Protein AF-A0A147JRP2-F1 (afdb_monomer_lite)

Foldseek 3Di:
DDDDDDDDDPPDDDDPPDDDPFPWDWAQAPVRFTATDGPVQVVVQCVVPVVCVQPPCSPVVLSCQRRPAPDWDQFPVRWIKRKHADCDGPQHQWIKIWTTHGNYYTNYIDIGNDVVVVCVVGVDDD

Structure (mmCIF, N/CA/C/O backbone):
data_AF-A0A147JRP2-F1
#
_entry.id   AF-A0A147JRP2-F1
#
loop_
_atom_site.group_PDB
_atom_site.id
_atom_site.type_symbol
_atom_site.label_atom_id
_atom_site.label_alt_id
_atom_site.label_comp_id
_atom_site.label_asym_id
_atom_site.label_entity_id
_atom_site.label_seq_id
_atom_site.pdbx_PDB_ins_code
_atom_site.Cartn_x
_atom_site.Cartn_y
_atom_site.Cartn_z
_atom_site.occupancy
_atom_site.B_iso_or_equiv
_atom_site.auth_seq_id
_atom_site.auth_comp_id
_atom_site.auth_asym_id
_atom_site.auth_atom_id
_atom_site.pdbx_PDB_model_num
ATOM 1 N N . MET A 1 1 ? 12.560 21.434 44.739 1.00 39.66 1 MET A N 1
ATOM 2 C CA . MET A 1 1 ? 11.158 21.421 44.272 1.00 39.66 1 MET A CA 1
ATOM 3 C C . MET A 1 1 ? 11.120 22.192 42.961 1.00 39.66 1 MET A C 1
ATOM 5 O O . MET A 1 1 ? 11.224 23.408 42.990 1.00 39.66 1 MET A O 1
ATOM 9 N N . ILE A 1 2 ? 11.142 21.498 41.819 1.00 35.62 2 ILE A N 1
ATOM 10 C CA . ILE A 1 2 ? 11.175 22.122 40.487 1.00 35.62 2 ILE A CA 1
ATOM 11 C C . ILE A 1 2 ? 10.002 21.549 39.692 1.00 35.62 2 ILE A C 1
ATOM 13 O O . ILE A 1 2 ? 9.979 20.364 39.372 1.00 35.62 2 ILE A O 1
ATOM 17 N N . LEU A 1 3 ? 9.016 22.405 39.433 1.00 38.81 3 LEU A N 1
ATOM 18 C CA . LEU A 1 3 ? 7.934 22.193 38.478 1.00 38.81 3 LEU A CA 1
ATOM 19 C C . LEU A 1 3 ? 8.507 22.386 37.068 1.00 38.81 3 LEU A C 1
ATOM 21 O O . LEU A 1 3 ? 8.947 23.487 36.742 1.00 38.81 3 LEU A O 1
ATOM 25 N N . LEU A 1 4 ? 8.496 21.347 36.231 1.00 38.12 4 LEU A N 1
ATOM 26 C CA . LEU A 1 4 ? 8.767 21.475 34.797 1.00 38.12 4 LEU A CA 1
ATOM 27 C C . LEU A 1 4 ? 7.465 21.300 34.021 1.00 38.12 4 LEU A C 1
ATOM 29 O O . LEU A 1 4 ? 6.774 20.288 34.120 1.00 38.12 4 LEU A O 1
ATOM 33 N N . GLY A 1 5 ? 7.126 22.377 33.317 1.00 34.31 5 GLY A N 1
ATOM 34 C CA . GLY A 1 5 ? 5.859 22.602 32.653 1.00 34.31 5 GLY A CA 1
ATOM 35 C C . GLY A 1 5 ? 5.660 21.763 31.396 1.00 34.31 5 GLY A C 1
ATOM 36 O O . GLY A 1 5 ? 6.594 21.325 30.728 1.00 34.31 5 GLY A O 1
ATOM 37 N N . ALA A 1 6 ? 4.381 21.577 31.086 1.00 37.53 6 ALA A N 1
ATOM 38 C CA . ALA A 1 6 ? 3.880 20.859 29.932 1.00 37.53 6 ALA A CA 1
ATOM 39 C C . ALA A 1 6 ? 4.432 21.427 28.612 1.00 37.53 6 ALA A C 1
ATOM 41 O O . ALA A 1 6 ? 4.236 22.601 28.288 1.00 37.53 6 ALA A O 1
ATOM 42 N N . SER A 1 7 ? 5.064 20.560 27.817 1.00 36.75 7 SER A N 1
ATOM 43 C CA . SER A 1 7 ? 5.395 20.841 26.419 1.00 36.75 7 SER A CA 1
ATOM 44 C C . SER A 1 7 ? 4.108 21.023 25.612 1.00 36.75 7 SER A C 1
ATOM 46 O O . SER A 1 7 ? 3.394 20.065 25.318 1.00 36.75 7 SER A O 1
ATOM 48 N N . LYS A 1 8 ? 3.803 22.274 25.250 1.00 39.56 8 LYS A N 1
ATOM 49 C CA . LYS A 1 8 ? 2.781 22.610 24.254 1.00 39.56 8 LYS A CA 1
ATOM 50 C C . LYS A 1 8 ? 3.289 22.194 22.873 1.00 39.56 8 LYS A C 1
ATOM 52 O O . LYS A 1 8 ? 4.019 22.939 22.228 1.00 39.56 8 LYS A O 1
ATOM 57 N N . PHE A 1 9 ? 2.875 21.020 22.406 1.00 33.00 9 PHE A N 1
ATOM 58 C CA . PHE A 1 9 ? 2.916 20.705 20.979 1.00 33.00 9 PHE A CA 1
ATOM 59 C C . PHE A 1 9 ? 2.034 21.714 20.223 1.00 33.00 9 PHE A C 1
ATOM 61 O O . PHE A 1 9 ? 0.913 21.989 20.670 1.00 33.00 9 PHE A O 1
ATOM 68 N N . PRO A 1 10 ? 2.486 22.286 19.094 1.00 33.97 10 PRO A N 1
ATOM 69 C CA . PRO A 1 10 ? 1.628 23.136 18.287 1.00 33.97 10 PRO A CA 1
ATOM 70 C C . PRO A 1 10 ? 0.455 22.301 17.764 1.00 33.97 10 PRO A C 1
ATOM 72 O O . PRO A 1 10 ? 0.634 21.314 17.052 1.00 33.97 10 PRO A O 1
ATOM 75 N N . ARG A 1 11 ? -0.762 22.699 18.149 1.00 36.31 11 ARG A N 1
ATOM 76 C CA . ARG A 1 11 ? -2.017 22.168 17.613 1.00 36.31 11 ARG A CA 1
ATOM 77 C C . ARG A 1 11 ? -2.016 22.488 16.113 1.00 36.31 11 ARG A C 1
ATOM 79 O O . ARG A 1 11 ? -2.140 23.656 15.746 1.00 36.31 11 ARG A O 1
ATOM 86 N N . TYR A 1 12 ? -1.781 21.479 15.274 1.00 33.84 12 TYR A N 1
ATOM 87 C CA . TYR A 1 12 ? -1.759 21.624 13.819 1.00 33.84 12 TYR A CA 1
ATOM 88 C C . TYR A 1 12 ? -3.119 22.181 13.387 1.00 33.84 12 TYR A C 1
ATOM 90 O O . TYR A 1 12 ? -4.139 21.508 13.520 1.00 33.84 12 TYR A O 1
ATOM 98 N N . LYS A 1 13 ? -3.151 23.451 12.976 1.00 35.06 13 LYS A N 1
ATOM 99 C CA . LYS A 1 13 ? -4.343 24.061 12.391 1.00 35.06 13 LYS A CA 1
ATOM 100 C C . LYS A 1 13 ? -4.481 23.480 10.993 1.00 35.06 13 LYS A C 1
ATOM 102 O O . LYS A 1 13 ? -3.573 23.655 10.182 1.00 35.06 13 LYS A O 1
ATOM 107 N N . GLU A 1 14 ? -5.583 22.785 10.737 1.00 47.09 14 GLU A N 1
ATOM 108 C CA . GLU A 1 14 ? -5.959 22.382 9.385 1.00 47.09 14 GLU A CA 1
ATOM 109 C C . GLU A 1 14 ? -5.932 23.629 8.487 1.00 47.09 14 GLU A C 1
ATOM 111 O O . GLU A 1 14 ? -6.608 24.618 8.797 1.00 47.09 14 GLU A O 1
ATOM 116 N N . PRO A 1 15 ? -5.099 23.662 7.433 1.00 39.28 15 PRO A N 1
ATOM 117 C CA . PRO A 1 15 ? -5.114 24.784 6.515 1.00 39.28 15 PRO A CA 1
ATOM 118 C C . PRO A 1 15 ? -6.465 24.810 5.782 1.00 39.28 15 PRO A C 1
ATOM 120 O O . PRO A 1 15 ? -6.984 23.751 5.422 1.00 39.28 15 PRO A O 1
ATOM 123 N N . PRO A 1 16 ? -7.050 26.001 5.551 1.00 38.19 16 PRO A N 1
ATOM 124 C CA . PRO A 1 16 ? -8.314 26.120 4.836 1.00 38.19 16 PRO A CA 1
ATOM 125 C C . PRO A 1 16 ? -8.163 25.528 3.434 1.00 38.19 16 PRO A C 1
ATOM 127 O O . PRO A 1 16 ? -7.143 25.755 2.778 1.00 38.19 16 PRO A O 1
ATOM 130 N N . LEU A 1 17 ? -9.180 24.771 3.003 1.00 45.50 17 LEU A N 1
ATOM 131 C CA . LEU A 1 17 ? -9.293 24.114 1.698 1.00 45.50 17 LEU A CA 1
ATOM 132 C C . LEU A 1 17 ? -9.226 25.151 0.567 1.00 45.50 17 LEU A C 1
ATOM 134 O O . LEU A 1 17 ? -10.234 25.589 0.019 1.00 45.50 17 LEU A O 1
ATOM 138 N N . LYS A 1 18 ? -8.007 25.574 0.239 1.00 36.56 18 LYS A N 1
ATOM 139 C CA . LYS A 1 18 ? -7.691 26.340 -0.956 1.00 36.56 18 LYS A CA 1
ATOM 140 C C . LYS A 1 18 ? -7.547 25.329 -2.081 1.00 36.56 18 LYS A C 1
ATOM 142 O O . LYS A 1 18 ? -6.721 24.424 -2.005 1.00 36.56 18 LYS A O 1
ATOM 147 N N . THR A 1 19 ? -8.399 25.490 -3.079 1.00 42.22 19 THR A N 1
ATOM 148 C CA . THR A 1 19 ? -8.428 24.810 -4.369 1.00 42.22 19 THR A CA 1
ATOM 149 C C . THR A 1 19 ? -7.037 24.713 -4.997 1.00 42.22 19 THR A C 1
ATOM 151 O O . THR A 1 19 ? -6.610 25.563 -5.771 1.00 42.22 19 THR A O 1
ATOM 154 N N . TRP A 1 20 ? -6.330 23.634 -4.685 1.00 38.97 20 TRP A N 1
ATOM 155 C CA . TRP A 1 20 ? -5.317 23.079 -5.562 1.00 38.97 20 TRP A CA 1
ATOM 156 C C . TRP A 1 20 ? -6.020 21.949 -6.292 1.00 38.97 20 TRP A C 1
ATOM 158 O O . TRP A 1 20 ? -6.332 20.926 -5.687 1.00 38.97 20 TRP A O 1
ATOM 168 N N . ALA A 1 21 ? -6.304 22.135 -7.577 1.00 37.94 21 ALA A N 1
ATOM 169 C CA . ALA A 1 21 ? -6.624 21.036 -8.478 1.00 37.94 21 ALA A CA 1
ATOM 170 C C . ALA A 1 21 ? -5.365 20.162 -8.655 1.00 37.94 21 ALA A C 1
ATOM 172 O O . ALA A 1 21 ? -4.756 20.123 -9.716 1.00 37.94 21 ALA A O 1
ATOM 173 N N . GLY A 1 22 ? -4.896 19.551 -7.568 1.00 44.09 22 GLY A N 1
ATOM 174 C CA . GLY A 1 22 ? -3.971 18.433 -7.610 1.00 44.09 22 GLY A CA 1
ATOM 175 C C . GLY A 1 22 ? -4.811 17.181 -7.781 1.00 44.09 22 GLY A C 1
ATOM 176 O O . GLY A 1 22 ? -5.821 17.048 -7.100 1.00 44.09 22 GLY A O 1
ATOM 177 N N . ASP A 1 23 ? -4.431 16.305 -8.706 1.00 59.69 23 ASP A N 1
ATOM 178 C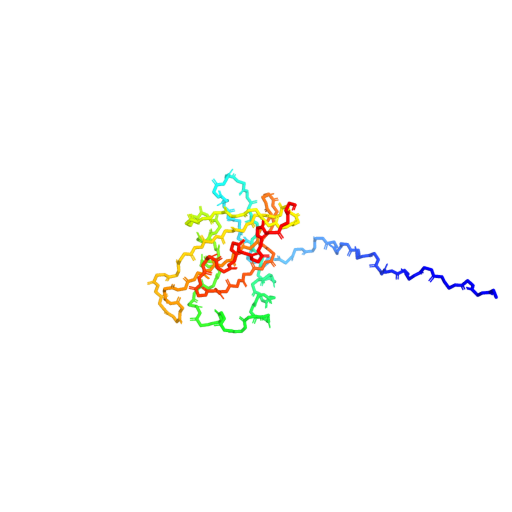 CA . ASP A 1 23 ? -5.143 15.077 -9.068 1.00 59.69 23 ASP A CA 1
ATOM 179 C C . ASP A 1 23 ? -5.519 14.182 -7.871 1.00 59.69 23 ASP A C 1
ATOM 181 O O . ASP A 1 23 ? -4.845 13.186 -7.578 1.00 59.69 23 ASP A O 1
ATOM 185 N N . LEU A 1 24 ? -6.624 14.504 -7.206 1.00 64.88 24 LEU A N 1
ATOM 186 C CA . LEU A 1 24 ? -7.265 13.683 -6.193 1.00 64.88 24 LEU A CA 1
ATOM 187 C C . LEU A 1 24 ? -7.845 12.465 -6.899 1.00 64.88 24 LEU A C 1
ATOM 189 O O . LEU A 1 24 ? -8.811 12.566 -7.655 1.00 64.88 24 LEU A O 1
ATOM 193 N N . LYS A 1 25 ? -7.236 11.301 -6.678 1.00 79.00 25 LYS A N 1
ATOM 194 C CA . LYS A 1 25 ? -7.777 10.046 -7.193 1.00 79.00 25 LYS A CA 1
ATOM 195 C C . LYS A 1 25 ? -8.574 9.386 -6.079 1.00 79.00 25 LYS A C 1
ATOM 197 O O . LYS A 1 25 ? -7.983 8.936 -5.097 1.00 79.00 25 LYS A O 1
ATOM 202 N N . SER A 1 26 ? -9.897 9.351 -6.235 1.00 83.00 26 SER A N 1
ATOM 203 C CA . SER A 1 26 ? -10.746 8.510 -5.390 1.00 83.00 26 SER A CA 1
ATOM 204 C C . SER A 1 26 ? -10.647 7.067 -5.865 1.00 83.00 26 SER A C 1
ATOM 206 O O . SER A 1 26 ? -10.759 6.788 -7.061 1.00 83.00 26 SER A O 1
ATOM 208 N N . ILE A 1 27 ? -10.399 6.156 -4.933 1.00 87.12 27 ILE A N 1
ATOM 209 C CA . ILE A 1 27 ? -10.293 4.722 -5.176 1.00 87.12 27 ILE A CA 1
ATOM 210 C C . ILE A 1 27 ? -11.332 4.048 -4.292 1.00 87.12 27 ILE A C 1
ATOM 212 O O . ILE A 1 27 ? -11.343 4.267 -3.084 1.00 87.12 27 ILE A O 1
ATOM 216 N N . LYS A 1 28 ? -12.188 3.203 -4.865 1.00 86.06 28 LYS A N 1
ATOM 217 C CA . LYS A 1 28 ? -13.061 2.355 -4.050 1.00 86.06 28 LYS A CA 1
ATOM 218 C C . LYS A 1 28 ? -12.229 1.247 -3.417 1.00 86.06 28 LYS A C 1
ATOM 220 O O . LYS A 1 28 ? -11.566 0.511 -4.142 1.00 86.06 28 LYS A O 1
ATOM 225 N N . SER A 1 29 ? -12.258 1.139 -2.093 1.00 86.06 29 SER A N 1
ATOM 226 C CA . SER A 1 29 ? -11.667 0.018 -1.364 1.00 86.06 29 SER A CA 1
ATOM 227 C C . SER A 1 29 ? -12.426 -1.278 -1.649 1.00 86.06 29 SER A C 1
ATOM 229 O O . SER A 1 29 ? -13.579 -1.258 -2.091 1.00 86.06 29 SER A O 1
ATOM 231 N N . VAL A 1 30 ? -11.818 -2.413 -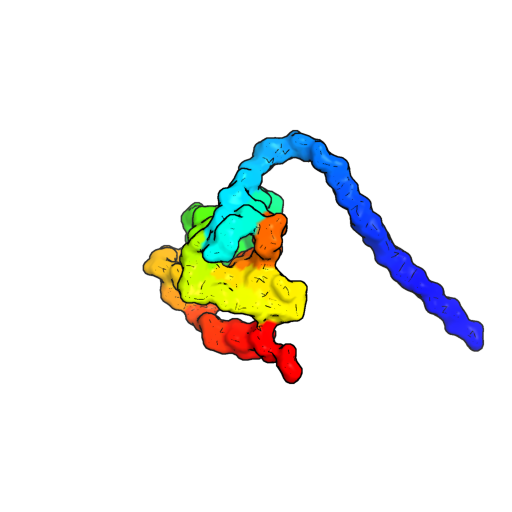1.302 1.00 83.38 30 VAL A N 1
ATOM 232 C CA . VAL A 1 30 ? -12.486 -3.728 -1.327 1.00 83.38 30 VAL A CA 1
ATOM 233 C C . VAL A 1 30 ? -13.755 -3.782 -0.457 1.00 83.38 30 VAL A C 1
ATOM 235 O O . VAL A 1 30 ? -14.638 -4.600 -0.699 1.00 83.38 30 VAL A O 1
ATOM 238 N N . PHE A 1 31 ? -13.892 -2.882 0.523 1.00 80.38 31 PHE A N 1
ATOM 239 C CA . PHE A 1 31 ? -15.082 -2.757 1.373 1.00 80.38 31 PHE A CA 1
ATOM 240 C C . PHE A 1 31 ? -16.101 -1.735 0.840 1.00 80.38 31 PHE A C 1
ATOM 242 O O . PHE A 1 31 ? -17.083 -1.419 1.514 1.00 80.38 31 PHE A O 1
ATOM 249 N N . GLY A 1 32 ? -15.880 -1.202 -0.365 1.00 80.19 32 GLY A N 1
ATOM 250 C CA . GLY A 1 32 ? -16.797 -0.297 -1.054 1.00 80.19 32 GLY A CA 1
ATOM 251 C C . GLY A 1 32 ? -16.787 1.143 -0.542 1.00 80.19 32 GLY A C 1
ATOM 252 O O . GLY A 1 32 ? -17.689 1.904 -0.893 1.00 80.19 32 GLY A O 1
ATOM 253 N N . LYS A 1 33 ? -15.804 1.537 0.277 1.00 86.75 33 LYS A N 1
ATOM 254 C CA . LYS A 1 33 ? -15.638 2.926 0.733 1.00 86.75 33 LYS A CA 1
ATOM 255 C C . LYS A 1 33 ? -14.632 3.663 -0.137 1.00 86.75 33 LYS A C 1
ATOM 257 O O . LYS A 1 33 ? -13.669 3.075 -0.621 1.00 86.75 33 LYS A O 1
ATOM 262 N N . ASP A 1 34 ? -14.843 4.959 -0.308 1.00 86.25 34 ASP A N 1
ATOM 263 C CA . ASP A 1 34 ? -13.897 5.815 -1.011 1.00 86.25 34 ASP A CA 1
ATOM 264 C C . ASP A 1 34 ? -12.631 6.034 -0.178 1.00 86.25 34 ASP A C 1
ATOM 266 O O . ASP A 1 34 ? -12.682 6.318 1.019 1.00 86.25 34 ASP A O 1
ATOM 270 N N . VAL A 1 35 ? -11.483 5.888 -0.828 1.00 87.62 35 VAL A N 1
ATOM 271 C CA . VAL A 1 35 ? -10.157 6.132 -0.272 1.00 87.62 35 VAL A CA 1
ATOM 272 C C . VAL A 1 35 ? -9.456 7.124 -1.180 1.00 87.62 35 VAL A C 1
ATOM 274 O O . VAL A 1 35 ? -9.287 6.892 -2.379 1.00 87.62 35 VAL A O 1
ATOM 277 N N . VAL A 1 36 ? -9.027 8.238 -0.602 1.00 89.50 36 VAL A N 1
ATOM 278 C CA . VAL A 1 36 ? -8.382 9.317 -1.342 1.00 89.50 36 VAL A CA 1
ATOM 279 C C . VAL A 1 36 ? -6.877 9.076 -1.426 1.00 89.50 36 VAL A C 1
ATOM 281 O O . VAL A 1 36 ? -6.193 8.904 -0.411 1.00 89.50 36 VAL A O 1
ATOM 284 N N . LEU A 1 37 ? -6.345 9.111 -2.647 1.00 87.00 37 LEU A N 1
ATOM 285 C CA . LEU A 1 37 ? -4.912 9.178 -2.907 1.00 87.00 37 LEU A CA 1
ATOM 286 C C . LEU A 1 37 ? -4.557 10.555 -3.468 1.00 87.00 37 LEU A C 1
ATOM 288 O O . LEU A 1 37 ? -4.874 10.877 -4.616 1.00 87.00 37 LEU A O 1
ATOM 292 N N . ASP A 1 38 ? -3.869 11.346 -2.647 1.00 85.25 38 ASP A N 1
ATOM 293 C CA . ASP A 1 38 ? -3.410 12.681 -3.011 1.00 85.25 38 ASP A CA 1
ATOM 294 C C . ASP A 1 38 ? -1.999 12.654 -3.618 1.00 85.25 38 ASP A C 1
ATOM 296 O O . ASP A 1 38 ? -1.136 11.852 -3.241 1.00 85.25 38 ASP A O 1
ATOM 300 N N . SER A 1 39 ? -1.730 13.571 -4.544 1.00 82.88 39 SER A N 1
ATOM 301 C CA . SER A 1 39 ? -0.411 13.721 -5.167 1.00 82.88 39 SER A CA 1
ATOM 302 C C . SER A 1 39 ? 0.682 14.112 -4.160 1.00 82.88 39 SER A C 1
ATOM 304 O O . SER A 1 39 ? 1.847 13.751 -4.347 1.00 82.88 39 SER A O 1
ATOM 306 N N . SER A 1 40 ? 0.342 14.814 -3.074 1.00 84.50 40 SER A N 1
ATOM 307 C CA . SER A 1 40 ? 1.268 15.088 -1.967 1.00 84.50 40 SER A CA 1
ATOM 308 C C . SER A 1 40 ? 1.654 13.813 -1.220 1.00 84.50 40 SER A C 1
ATOM 310 O O . SER A 1 40 ? 2.834 13.628 -0.925 1.00 84.50 40 SER A O 1
ATOM 312 N N . THR A 1 41 ? 0.709 12.891 -1.013 1.00 84.69 41 THR A N 1
ATOM 313 C CA . THR A 1 41 ? 0.977 11.573 -0.428 1.00 84.69 41 THR A CA 1
ATOM 314 C C . THR A 1 41 ? 1.920 10.777 -1.317 1.00 84.69 41 THR A C 1
ATOM 316 O O . THR A 1 41 ? 2.898 10.226 -0.822 1.00 84.69 41 THR A O 1
ATOM 319 N N . VAL A 1 42 ? 1.706 10.773 -2.637 1.00 85.56 42 VAL A N 1
ATOM 320 C CA . VAL A 1 42 ? 2.619 10.101 -3.581 1.00 85.56 42 VAL A CA 1
ATOM 321 C C . VAL A 1 42 ? 4.031 10.694 -3.498 1.00 85.56 42 VAL A C 1
ATOM 323 O O . VAL A 1 42 ? 5.008 9.953 -3.409 1.00 85.56 42 VAL A O 1
ATOM 326 N N . LYS A 1 43 ? 4.159 12.026 -3.449 1.00 86.19 43 LYS A N 1
ATOM 327 C CA . LYS A 1 43 ? 5.457 12.697 -3.256 1.00 86.19 43 LYS A CA 1
ATOM 328 C C . LYS A 1 43 ? 6.099 12.345 -1.912 1.00 86.19 43 LYS A C 1
ATOM 330 O O . LYS A 1 43 ? 7.312 12.160 -1.853 1.00 86.19 43 LYS A O 1
ATOM 335 N N . GLN A 1 44 ? 5.313 12.256 -0.842 1.00 86.19 44 GLN A N 1
ATOM 336 C CA . GLN A 1 44 ? 5.797 11.862 0.481 1.00 86.19 44 GLN A CA 1
ATOM 337 C C . GLN A 1 44 ? 6.296 10.413 0.484 1.00 86.19 44 GLN A C 1
ATOM 339 O O . GLN A 1 44 ? 7.372 10.151 1.017 1.00 86.19 44 GLN A O 1
ATOM 344 N N . ILE A 1 45 ? 5.561 9.498 -0.152 1.00 85.88 45 ILE A N 1
ATOM 345 C CA . ILE A 1 45 ? 5.964 8.098 -0.322 1.00 85.88 45 ILE A CA 1
ATOM 346 C C . ILE A 1 45 ? 7.292 8.029 -1.070 1.00 85.88 45 ILE A C 1
ATOM 348 O O . ILE A 1 45 ? 8.219 7.405 -0.576 1.00 85.88 45 ILE A O 1
ATOM 352 N N . LEU A 1 46 ? 7.432 8.730 -2.198 1.00 85.88 46 LEU A N 1
ATOM 353 C CA . LEU A 1 46 ? 8.682 8.750 -2.966 1.00 85.88 46 LEU A CA 1
ATOM 354 C C . LEU A 1 46 ? 9.860 9.359 -2.193 1.00 85.88 46 LEU A C 1
ATOM 356 O O . LEU A 1 46 ? 10.995 8.938 -2.386 1.00 85.88 46 LEU A O 1
ATOM 360 N N . ARG A 1 47 ? 9.615 10.333 -1.307 1.00 84.69 47 ARG A N 1
ATOM 361 C CA . ARG A 1 47 ? 10.661 10.872 -0.421 1.00 84.69 47 ARG A CA 1
ATOM 362 C C . ARG A 1 47 ? 11.108 9.864 0.638 1.00 84.69 47 ARG A C 1
ATOM 364 O O . ARG A 1 47 ? 12.289 9.839 0.960 1.00 84.69 47 ARG A O 1
ATOM 371 N N . GLY A 1 48 ? 10.182 9.078 1.188 1.00 80.50 48 GLY A N 1
ATOM 372 C CA . GLY A 1 48 ? 10.497 8.028 2.164 1.00 80.50 48 GLY A CA 1
ATOM 373 C C . GLY A 1 48 ? 11.058 6.752 1.529 1.00 80.50 48 GLY A C 1
ATOM 374 O O . GLY A 1 48 ? 11.853 6.060 2.155 1.00 80.50 48 GLY A O 1
ATOM 375 N N . HIS A 1 49 ? 10.663 6.478 0.287 1.00 82.69 49 HIS A N 1
ATOM 376 C CA . HIS A 1 49 ? 10.967 5.269 -0.474 1.00 82.69 49 HIS A CA 1
ATOM 377 C C . HIS A 1 49 ? 11.333 5.623 -1.925 1.00 82.69 49 HIS A C 1
ATOM 379 O O . HIS A 1 49 ? 10.540 5.381 -2.846 1.00 82.69 49 HIS A O 1
ATOM 385 N N . PRO A 1 50 ? 12.518 6.214 -2.169 1.00 83.56 50 PRO A N 1
ATOM 386 C CA . PRO A 1 50 ? 12.946 6.595 -3.516 1.00 83.56 50 PRO A CA 1
ATOM 387 C C . PRO A 1 50 ? 13.047 5.393 -4.462 1.00 83.56 50 PRO A C 1
ATOM 389 O O . PRO A 1 50 ? 12.895 5.541 -5.674 1.00 83.56 50 PRO A O 1
ATOM 392 N N . GLU A 1 51 ? 13.234 4.182 -3.932 1.00 82.00 51 GLU A N 1
ATOM 393 C CA . GLU A 1 51 ? 13.219 2.940 -4.697 1.00 82.00 51 GLU A CA 1
ATOM 394 C C . GLU A 1 51 ? 11.905 2.731 -5.467 1.00 82.00 51 GLU A C 1
ATOM 396 O O . GLU A 1 51 ? 11.924 2.148 -6.552 1.00 82.00 51 GLU A O 1
ATOM 401 N N . MET A 1 52 ? 10.782 3.265 -4.976 1.00 83.81 52 MET A N 1
ATOM 402 C CA . MET A 1 52 ? 9.483 3.163 -5.645 1.00 83.81 52 MET A CA 1
ATOM 403 C C . MET A 1 52 ? 9.378 3.950 -6.939 1.00 83.81 52 MET A C 1
ATOM 405 O O . MET A 1 52 ? 8.501 3.649 -7.744 1.00 83.81 52 MET A O 1
ATOM 409 N N . ALA A 1 53 ? 10.272 4.911 -7.178 1.00 83.31 53 ALA A N 1
ATOM 410 C CA . ALA A 1 53 ? 10.322 5.627 -8.449 1.00 83.31 53 ALA A CA 1
ATOM 411 C C . ALA A 1 53 ? 10.605 4.689 -9.639 1.00 83.31 53 ALA A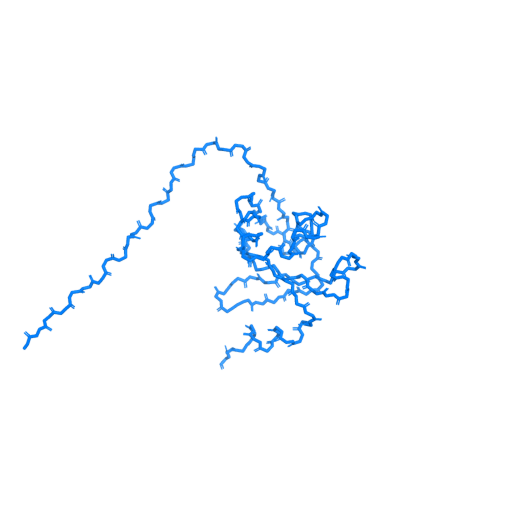 C 1
ATOM 413 O O . ALA A 1 53 ? 10.361 5.053 -10.783 1.00 83.31 53 ALA A O 1
ATOM 414 N N . LYS A 1 54 ? 11.106 3.471 -9.379 1.00 82.12 54 LYS A N 1
ATOM 415 C CA . LYS A 1 54 ? 11.323 2.431 -10.396 1.00 82.12 54 LYS A CA 1
ATOM 416 C C . LYS A 1 54 ? 10.026 1.779 -10.888 1.00 82.12 54 LYS A C 1
ATOM 418 O O . LYS A 1 54 ? 10.058 1.050 -11.877 1.00 82.12 54 LYS A O 1
ATOM 423 N N . LEU A 1 55 ? 8.903 1.989 -10.200 1.00 81.19 55 LEU A N 1
ATOM 424 C CA . LEU A 1 55 ? 7.589 1.573 -10.683 1.00 81.19 55 LEU A CA 1
ATOM 425 C C . LEU A 1 55 ? 7.120 2.567 -11.745 1.00 81.19 55 LEU A C 1
ATOM 427 O O . LEU A 1 55 ? 7.064 3.761 -11.465 1.00 81.19 55 LEU A O 1
ATOM 431 N N . ARG A 1 56 ? 6.759 2.068 -12.937 1.00 75.62 56 ARG A N 1
ATOM 432 C CA . ARG A 1 56 ? 6.260 2.901 -14.048 1.00 75.62 56 ARG A CA 1
ATOM 433 C C . ARG A 1 56 ? 5.115 3.812 -13.600 1.00 75.62 56 ARG A C 1
ATOM 435 O O . ARG A 1 56 ? 5.201 5.019 -13.779 1.00 75.62 56 ARG A O 1
ATOM 442 N N . ASP A 1 57 ? 4.129 3.232 -12.913 1.00 83.31 57 ASP A N 1
ATOM 443 C CA . ASP A 1 57 ? 2.943 3.939 -12.436 1.00 83.31 57 ASP A CA 1
ATOM 444 C C . ASP A 1 57 ? 2.672 3.618 -10.964 1.00 83.31 57 ASP A C 1
ATOM 446 O O . ASP A 1 57 ? 1.828 2.790 -10.606 1.00 83.31 57 ASP A O 1
ATOM 450 N N . LEU A 1 58 ? 3.399 4.295 -10.067 1.00 84.62 58 LEU A N 1
ATOM 451 C CA . LEU A 1 58 ? 3.216 4.144 -8.618 1.00 84.62 58 LEU A CA 1
ATOM 452 C C . LEU A 1 58 ? 1.770 4.447 -8.195 1.00 84.62 58 LEU A C 1
ATOM 454 O O . LEU A 1 58 ? 1.183 3.710 -7.404 1.00 84.62 58 LEU A O 1
ATOM 458 N N . LYS A 1 59 ? 1.172 5.512 -8.743 1.00 87.44 59 LYS A N 1
ATOM 459 C CA . LYS A 1 59 ? -0.203 5.919 -8.415 1.00 87.44 59 LYS A CA 1
ATOM 460 C C . LYS A 1 59 ? -1.212 4.837 -8.795 1.00 87.44 59 LYS A C 1
ATOM 462 O O . LYS A 1 59 ? -2.134 4.556 -8.030 1.00 87.44 59 LYS A O 1
ATOM 467 N N . GLU A 1 60 ? -1.044 4.232 -9.966 1.00 87.69 60 GLU A N 1
ATOM 468 C CA . GLU A 1 60 ? -1.894 3.137 -10.423 1.00 87.69 60 GLU A CA 1
ATOM 469 C C . GLU A 1 60 ? -1.688 1.884 -9.579 1.00 87.69 60 GLU A C 1
ATOM 471 O O . GLU A 1 60 ? -2.664 1.320 -9.097 1.00 87.69 60 GLU A O 1
ATOM 476 N N . SER A 1 61 ? -0.437 1.528 -9.291 1.00 88.94 61 SER A N 1
ATOM 477 C CA . SER A 1 61 ? -0.100 0.374 -8.452 1.00 88.94 61 SER A CA 1
ATOM 478 C C . SER A 1 61 ? -0.718 0.480 -7.051 1.00 88.94 61 SER A C 1
ATOM 480 O O . SER A 1 61 ? -1.324 -0.474 -6.567 1.00 88.94 61 SER A O 1
ATOM 482 N N . ILE A 1 62 ? -0.656 1.663 -6.427 1.00 89.75 62 ILE A N 1
ATOM 483 C CA . ILE A 1 62 ? -1.313 1.934 -5.137 1.00 89.75 62 ILE A CA 1
ATOM 484 C C . ILE A 1 62 ? -2.837 1.827 -5.272 1.00 89.75 62 ILE A C 1
ATOM 486 O O . ILE A 1 62 ? -3.493 1.236 -4.416 1.00 89.75 62 ILE A O 1
ATOM 490 N N . SER A 1 63 ? -3.406 2.372 -6.352 1.00 89.69 63 SER A N 1
ATOM 491 C CA . SER A 1 63 ? -4.854 2.297 -6.605 1.00 89.69 63 SER A CA 1
ATOM 492 C C . SER A 1 63 ? -5.323 0.849 -6.707 1.00 89.69 63 SER A C 1
ATOM 494 O O . SER A 1 63 ? -6.312 0.460 -6.094 1.00 89.69 63 SER A O 1
ATOM 496 N N . LEU A 1 64 ? -4.579 0.049 -7.461 1.00 89.69 64 LEU A N 1
ATOM 497 C CA . LEU A 1 64 ? -4.822 -1.366 -7.678 1.00 89.69 64 LEU A CA 1
ATOM 498 C C . LEU A 1 64 ? -4.672 -2.181 -6.395 1.00 89.69 64 LEU A C 1
ATOM 500 O O . LEU A 1 64 ? -5.459 -3.099 -6.176 1.00 89.69 64 LEU A O 1
ATOM 504 N N . ALA A 1 65 ? -3.710 -1.837 -5.538 1.00 90.31 65 ALA A N 1
ATOM 505 C CA . ALA A 1 65 ? -3.565 -2.466 -4.233 1.00 90.31 65 ALA A CA 1
ATOM 506 C C . ALA A 1 65 ? -4.784 -2.200 -3.337 1.00 90.31 65 ALA A C 1
ATOM 508 O O . ALA A 1 65 ? -5.280 -3.128 -2.716 1.00 90.31 65 ALA A O 1
ATOM 509 N N . VAL A 1 66 ? -5.310 -0.972 -3.299 1.00 89.12 66 VAL A N 1
ATOM 510 C CA . VAL A 1 66 ? -6.481 -0.632 -2.464 1.00 89.12 66 VAL A CA 1
ATOM 511 C C . VAL A 1 66 ? -7.789 -1.200 -3.029 1.00 89.12 66 VAL A C 1
ATOM 513 O O . VAL A 1 66 ? -8.627 -1.682 -2.266 1.00 89.12 66 VAL A O 1
ATOM 516 N N . ALA A 1 67 ? -7.971 -1.154 -4.351 1.00 89.19 67 ALA A N 1
ATOM 517 C CA . ALA A 1 67 ? -9.204 -1.598 -5.002 1.00 89.19 67 ALA A CA 1
ATOM 518 C C . ALA A 1 67 ? -9.319 -3.122 -5.107 1.00 89.19 67 ALA A C 1
ATOM 520 O O . ALA A 1 67 ? -10.399 -3.676 -4.923 1.00 89.19 67 ALA A O 1
ATOM 521 N N . CYS A 1 68 ? -8.210 -3.797 -5.407 1.00 89.69 68 CYS A N 1
ATOM 522 C CA . CYS A 1 68 ? -8.161 -5.244 -5.582 1.00 89.69 68 CYS A CA 1
ATOM 523 C C . CYS A 1 68 ? -6.899 -5.814 -4.908 1.00 89.69 68 CYS A C 1
ATOM 525 O O . CYS A 1 68 ? -5.945 -6.187 -5.603 1.00 89.69 68 CYS A O 1
ATOM 527 N N . PRO A 1 69 ? -6.858 -5.826 -3.56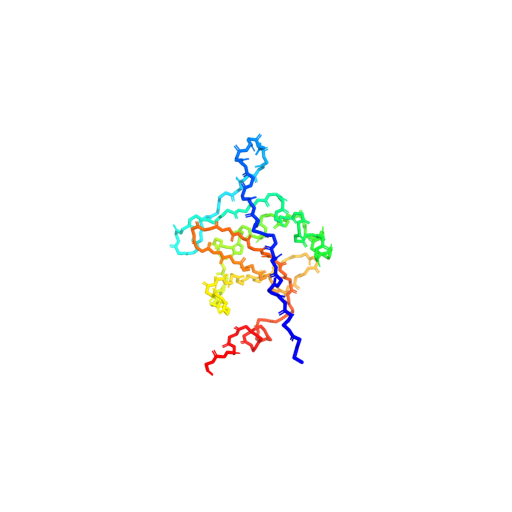4 1.00 90.12 69 PRO A N 1
ATOM 528 C CA . PRO A 1 69 ? -5.785 -6.459 -2.808 1.00 90.12 69 PRO A CA 1
ATOM 529 C C . PRO A 1 69 ? -5.888 -7.986 -2.864 1.00 90.12 69 PRO A C 1
ATOM 531 O O . PRO A 1 69 ? -6.985 -8.539 -2.853 1.00 90.12 69 PRO A O 1
ATOM 534 N N . ASP A 1 70 ? -4.744 -8.665 -2.806 1.00 88.00 70 ASP A N 1
ATOM 535 C CA . ASP A 1 70 ? -4.692 -10.109 -2.540 1.00 88.00 70 ASP A CA 1
ATOM 536 C C . ASP A 1 70 ? -5.030 -10.405 -1.072 1.00 88.00 70 ASP A C 1
ATOM 538 O O . ASP A 1 70 ? -5.687 -11.392 -0.748 1.00 88.00 70 ASP A O 1
ATOM 542 N N . PHE A 1 71 ? -4.580 -9.531 -0.165 1.00 86.00 71 PHE A N 1
ATOM 543 C CA . PHE A 1 71 ? -4.879 -9.619 1.260 1.00 86.00 71 PHE A CA 1
ATOM 544 C C . PHE A 1 71 ? -5.129 -8.238 1.853 1.00 86.00 71 PHE A C 1
ATOM 546 O O . PHE A 1 71 ? -4.470 -7.265 1.490 1.00 86.00 71 PHE A O 1
ATOM 553 N N . VAL A 1 72 ? -6.014 -8.168 2.845 1.00 87.25 72 VAL A N 1
ATOM 554 C CA . VAL A 1 72 ? -6.139 -6.989 3.705 1.00 87.25 72 VAL A CA 1
ATOM 555 C C . VAL A 1 72 ? -5.867 -7.374 5.148 1.00 87.25 72 VAL A C 1
ATOM 557 O O . VAL A 1 72 ? -6.418 -8.345 5.666 1.00 87.25 72 VAL A O 1
ATOM 560 N N . PHE A 1 73 ? -5.011 -6.596 5.801 1.00 84.62 73 PHE A N 1
ATOM 561 C CA . PHE A 1 73 ? -4.674 -6.744 7.210 1.00 84.62 73 PHE A CA 1
ATOM 562 C C . PHE A 1 73 ? -5.184 -5.551 8.002 1.00 84.62 73 PHE A C 1
ATOM 564 O O . PHE A 1 73 ? -5.210 -4.432 7.498 1.00 84.62 73 PHE A O 1
ATOM 571 N N . ARG A 1 74 ? -5.525 -5.771 9.270 1.00 83.06 74 ARG A N 1
ATOM 572 C CA . ARG A 1 74 ? -5.789 -4.670 10.193 1.00 83.06 74 ARG A CA 1
ATOM 573 C C . ARG A 1 74 ? -4.466 -4.207 10.798 1.00 83.06 74 ARG A C 1
ATOM 575 O O . ARG A 1 74 ? -3.744 -5.006 11.392 1.00 83.06 74 ARG A O 1
ATOM 582 N N . GLY A 1 75 ? -4.140 -2.939 10.600 1.00 76.38 75 GLY A N 1
ATOM 583 C CA . GLY A 1 75 ? -3.001 -2.272 11.209 1.00 76.38 75 GLY A CA 1
ATOM 584 C C . GLY A 1 75 ? -3.218 -2.008 12.697 1.00 76.38 75 GLY A C 1
ATOM 585 O O . GLY A 1 75 ? -4.330 -2.096 13.229 1.00 76.38 75 GLY A O 1
ATOM 586 N N . ARG A 1 76 ? -2.125 -1.674 13.385 1.00 73.00 76 ARG A N 1
ATOM 587 C CA . ARG A 1 76 ? -2.092 -1.510 14.843 1.00 73.00 76 ARG A CA 1
ATOM 588 C C . ARG A 1 76 ? -2.970 -0.362 15.340 1.00 73.00 76 ARG A C 1
ATOM 590 O O . ARG A 1 76 ? -3.486 -0.447 16.451 1.00 73.00 76 ARG A O 1
ATOM 597 N N . TYR A 1 77 ? -3.142 0.693 14.547 1.00 74.38 77 TYR A N 1
ATOM 598 C CA . TYR A 1 77 ? -3.898 1.885 14.943 1.00 74.38 77 TYR A CA 1
ATOM 599 C C . TYR A 1 77 ? -5.294 1.932 14.314 1.00 74.38 77 TYR A C 1
ATOM 601 O O . TYR A 1 77 ? -5.917 2.987 14.251 1.00 74.38 77 TYR A O 1
ATOM 609 N N . GLY A 1 78 ? -5.800 0.781 13.860 1.00 76.19 78 GLY A N 1
ATOM 610 C CA . GLY A 1 78 ? -7.132 0.665 13.273 1.00 76.19 78 GLY A CA 1
ATOM 611 C C . GLY A 1 78 ? -7.203 0.993 11.781 1.00 76.19 78 GLY A C 1
ATOM 612 O O . GLY A 1 78 ? -8.290 0.889 11.221 1.00 76.19 78 GLY A O 1
ATOM 613 N N . GLU A 1 79 ? -6.082 1.330 11.133 1.00 84.94 79 GLU A N 1
ATOM 614 C CA . GLU A 1 79 ? -6.014 1.392 9.667 1.00 84.94 79 GLU A CA 1
ATOM 615 C C . GLU A 1 79 ? -6.121 0.003 9.025 1.00 84.94 79 GLU A C 1
ATOM 617 O O . GLU A 1 79 ? -5.822 -1.013 9.653 1.00 84.94 79 GLU A O 1
ATOM 622 N N . ASN A 1 80 ? -6.497 -0.036 7.751 1.00 88.88 80 ASN A N 1
ATOM 623 C CA . ASN A 1 80 ? -6.399 -1.227 6.919 1.00 88.88 80 ASN A CA 1
ATOM 624 C C . ASN A 1 80 ? -5.099 -1.184 6.123 1.00 88.88 80 ASN A C 1
ATOM 626 O O . ASN A 1 80 ? -4.607 -0.123 5.756 1.00 88.88 80 ASN A O 1
ATOM 630 N N . ILE A 1 81 ? -4.520 -2.343 5.853 1.00 90.31 81 ILE A N 1
ATOM 631 C CA . ILE A 1 81 ? -3.310 -2.474 5.052 1.00 90.31 81 ILE A CA 1
ATOM 632 C C . ILE A 1 81 ? -3.628 -3.415 3.915 1.00 90.31 81 ILE A C 1
ATOM 634 O O . ILE A 1 81 ? -3.746 -4.625 4.111 1.00 90.31 81 ILE A O 1
ATOM 638 N N . ALA A 1 82 ? -3.770 -2.834 2.732 1.00 90.94 82 ALA A N 1
ATOM 639 C CA . ALA A 1 82 ? -3.901 -3.579 1.500 1.00 90.94 82 ALA A CA 1
ATOM 640 C C . ALA A 1 82 ? -2.534 -4.126 1.092 1.00 90.94 82 ALA A C 1
ATOM 642 O O . ALA A 1 82 ? -1.552 -3.385 1.021 1.00 90.94 82 ALA A O 1
ATOM 643 N N . ALA A 1 83 ? -2.482 -5.420 0.819 1.00 90.38 83 ALA A N 1
ATOM 644 C CA . ALA A 1 83 ? -1.316 -6.104 0.305 1.00 90.38 83 ALA A CA 1
ATOM 645 C C . ALA A 1 83 ? -1.626 -6.653 -1.078 1.00 90.38 83 ALA A C 1
ATOM 647 O O . ALA A 1 83 ? -2.605 -7.382 -1.258 1.00 90.38 83 ALA A O 1
ATOM 648 N N . ARG A 1 84 ? -0.766 -6.332 -2.039 1.00 90.50 84 ARG A N 1
ATOM 649 C CA . ARG A 1 84 ? -0.868 -6.843 -3.400 1.00 90.50 84 ARG A CA 1
ATOM 650 C C . ARG A 1 84 ? 0.481 -7.318 -3.907 1.00 90.50 84 ARG A C 1
ATOM 652 O O . ARG A 1 84 ? 1.489 -6.633 -3.708 1.00 90.50 84 ARG A O 1
ATOM 659 N N . LYS A 1 85 ? 0.520 -8.478 -4.552 1.00 89.88 85 LYS A N 1
ATOM 660 C CA . LYS A 1 85 ? 1.739 -8.987 -5.179 1.00 89.88 85 LYS A CA 1
ATOM 661 C C . LYS A 1 85 ? 2.051 -8.173 -6.435 1.00 89.88 85 LYS A C 1
ATOM 663 O O . LYS A 1 85 ? 1.167 -7.831 -7.215 1.00 89.88 85 LYS A O 1
ATOM 668 N N . ILE A 1 86 ? 3.320 -7.838 -6.617 1.00 87.69 86 ILE A N 1
ATOM 669 C CA . ILE A 1 86 ? 3.817 -7.167 -7.813 1.00 87.69 86 ILE A CA 1
ATOM 670 C C . ILE A 1 86 ? 4.191 -8.257 -8.814 1.00 87.69 86 ILE A C 1
ATOM 672 O O . ILE A 1 86 ? 5.109 -9.041 -8.577 1.00 87.69 86 ILE A O 1
ATOM 676 N N . GLU A 1 87 ? 3.462 -8.312 -9.923 1.00 84.38 87 GLU A N 1
ATOM 677 C CA . GLU A 1 87 ? 3.606 -9.377 -10.923 1.00 84.38 87 GLU A CA 1
ATOM 678 C C . GLU A 1 87 ? 4.626 -9.058 -12.019 1.00 84.38 87 GLU A C 1
ATOM 680 O O . GLU A 1 87 ? 5.021 -9.955 -12.749 1.00 84.38 87 GLU A O 1
ATOM 685 N N . ALA A 1 88 ? 5.068 -7.802 -12.141 1.00 80.94 88 ALA A N 1
ATOM 686 C CA . ALA A 1 88 ? 6.008 -7.398 -13.182 1.00 80.94 88 ALA A CA 1
ATOM 687 C C . ALA A 1 88 ? 6.876 -6.199 -12.769 1.00 80.94 88 ALA A C 1
ATOM 689 O O . ALA A 1 88 ? 6.464 -5.339 -11.984 1.00 80.94 88 ALA A O 1
ATOM 690 N N . GLY A 1 89 ? 8.068 -6.106 -13.363 1.00 81.81 89 GLY A N 1
ATOM 691 C CA . GLY A 1 89 ? 8.963 -4.950 -13.262 1.00 81.81 89 GLY A CA 1
ATOM 692 C C . GLY A 1 89 ? 10.026 -5.068 -12.167 1.00 81.81 89 GLY A C 1
ATOM 693 O O . GLY A 1 89 ? 10.376 -6.153 -11.719 1.00 81.81 89 GLY A O 1
ATOM 694 N N . ALA A 1 90 ? 10.561 -3.927 -11.716 1.00 79.88 90 ALA A N 1
ATOM 695 C CA . ALA A 1 90 ? 11.731 -3.870 -10.825 1.00 79.88 90 ALA A CA 1
ATOM 696 C C . ALA A 1 90 ? 11.542 -4.550 -9.451 1.00 79.88 90 ALA A C 1
ATOM 698 O O . ALA A 1 90 ? 12.515 -4.776 -8.729 1.00 79.88 90 ALA A O 1
ATOM 699 N N . PHE A 1 91 ? 10.298 -4.848 -9.080 1.00 83.81 91 PHE A N 1
ATOM 700 C CA . PHE A 1 91 ? 9.926 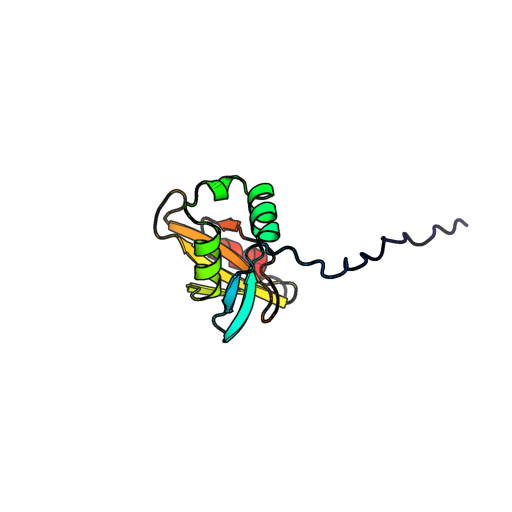-5.473 -7.814 1.00 83.81 91 PHE A CA 1
ATOM 701 C C . PHE A 1 91 ? 9.073 -6.726 -8.012 1.00 83.81 91 PHE A C 1
ATOM 703 O O . PHE A 1 91 ? 8.326 -7.100 -7.111 1.00 83.81 91 PHE A O 1
ATOM 710 N N . GLU A 1 92 ? 9.171 -7.364 -9.176 1.00 87.62 92 GLU A N 1
ATOM 711 C CA . GLU A 1 92 ? 8.483 -8.620 -9.462 1.00 87.62 92 GLU A CA 1
ATOM 712 C C . GLU A 1 92 ? 8.693 -9.655 -8.343 1.00 87.62 92 GLU A C 1
ATOM 714 O O . GLU A 1 92 ? 9.780 -9.797 -7.774 1.00 87.62 92 GLU A O 1
ATOM 719 N N . GLY A 1 93 ? 7.609 -10.334 -7.970 1.00 85.94 93 GLY A N 1
ATOM 720 C CA . GLY A 1 93 ? 7.589 -11.330 -6.900 1.00 85.94 93 GLY A CA 1
ATOM 721 C C . GLY A 1 93 ? 7.529 -10.747 -5.486 1.00 85.94 93 GLY A C 1
ATOM 722 O O . GLY A 1 93 ? 7.283 -11.495 -4.538 1.00 85.94 93 GLY A O 1
ATOM 723 N N . ARG A 1 94 ? 7.701 -9.429 -5.325 1.00 90.06 94 ARG A N 1
ATOM 724 C CA . ARG A 1 94 ? 7.552 -8.732 -4.040 1.00 90.06 94 ARG A CA 1
ATOM 725 C C . ARG A 1 94 ? 6.114 -8.283 -3.815 1.00 90.06 94 ARG A C 1
ATOM 727 O O . ARG A 1 94 ? 5.252 -8.395 -4.680 1.00 90.06 94 ARG A O 1
ATOM 734 N N . TRP A 1 95 ? 5.863 -7.757 -2.628 1.00 90.12 95 TRP A N 1
ATOM 735 C CA . TRP A 1 95 ? 4.553 -7.312 -2.182 1.00 90.12 95 TRP A CA 1
ATOM 736 C C . TRP A 1 95 ? 4.542 -5.809 -1.981 1.00 90.12 95 TRP A C 1
ATOM 738 O O . TRP A 1 95 ? 5.391 -5.271 -1.271 1.00 90.12 95 TRP A O 1
ATOM 748 N N . MET A 1 96 ? 3.556 -5.146 -2.572 1.00 90.50 96 MET A N 1
ATOM 749 C CA . MET A 1 96 ? 3.206 -3.770 -2.265 1.00 90.50 96 MET A CA 1
ATOM 750 C C . MET A 1 96 ? 2.246 -3.750 -1.082 1.00 90.50 96 MET A C 1
ATOM 752 O O . MET A 1 96 ? 1.223 -4.432 -1.088 1.00 90.50 96 MET A O 1
ATOM 756 N N . MET A 1 97 ? 2.580 -2.943 -0.085 1.00 90.44 97 MET A N 1
ATOM 757 C CA . MET A 1 97 ? 1.803 -2.753 1.129 1.00 90.44 97 MET A CA 1
ATOM 758 C C . MET A 1 97 ? 1.344 -1.309 1.197 1.00 90.44 97 MET A C 1
ATOM 760 O O . MET A 1 97 ? 2.165 -0.395 1.113 1.00 90.44 97 MET A O 1
ATOM 764 N N . VAL A 1 98 ? 0.044 -1.107 1.365 1.00 91.19 98 VAL A N 1
ATOM 765 C CA . VAL A 1 98 ? -0.585 0.212 1.362 1.00 91.19 98 VAL A CA 1
ATOM 766 C C . VAL A 1 98 ? -1.477 0.343 2.592 1.00 91.19 98 VAL A C 1
ATOM 768 O O . VAL A 1 98 ? -2.604 -0.147 2.584 1.00 91.19 98 VAL A O 1
ATOM 771 N N . PRO A 1 99 ? -0.995 0.984 3.667 1.00 90.75 99 PRO A N 1
ATOM 772 C CA . PRO A 1 99 ? -1.838 1.390 4.782 1.00 90.75 99 PRO A CA 1
ATOM 773 C C . PRO A 1 99 ? -2.789 2.527 4.389 1.00 90.75 99 PRO A C 1
ATOM 775 O O . PRO A 1 99 ? -2.357 3.564 3.873 1.00 90.75 99 PRO A O 1
ATOM 778 N N . TYR A 1 100 ? -4.075 2.360 4.673 1.00 89.69 100 TYR A N 1
ATOM 779 C CA . TYR A 1 100 ? -5.135 3.303 4.342 1.00 89.69 100 TYR A CA 1
ATOM 780 C C . TYR A 1 100 ? -6.277 3.277 5.371 1.00 89.69 100 TYR A C 1
ATOM 782 O O . TYR A 1 100 ? -6.456 2.319 6.123 1.00 89.69 100 TYR A O 1
ATOM 790 N N . GLU A 1 101 ? -7.053 4.357 5.414 1.00 88.50 101 GLU A N 1
ATOM 791 C CA . GLU A 1 101 ? -8.267 4.464 6.231 1.00 88.50 101 GLU A CA 1
ATOM 792 C C . GLU A 1 101 ? -9.508 4.339 5.342 1.00 88.50 101 GLU A C 1
ATOM 794 O O . GLU A 1 101 ? -9.606 5.009 4.313 1.00 88.50 101 GLU A O 1
ATOM 799 N N . GLU A 1 102 ? -10.462 3.491 5.736 1.00 84.56 102 GLU A N 1
ATOM 800 C CA . GLU A 1 102 ? -11.760 3.383 5.055 1.00 84.56 102 GLU A CA 1
ATOM 801 C C . GLU A 1 102 ? -12.512 4.714 5.124 1.00 84.56 102 GLU A C 1
ATOM 803 O O . GLU A 1 102 ? -12.706 5.257 6.212 1.00 84.56 102 GLU A O 1
ATOM 808 N N . GLY A 1 103 ? -12.955 5.242 3.979 1.00 83.00 103 GLY A N 1
ATOM 809 C CA . GLY A 1 103 ? -13.596 6.563 3.926 1.00 83.00 103 GLY A CA 1
ATOM 810 C C . GLY A 1 103 ? -12.623 7.728 4.137 1.00 83.00 103 GLY A C 1
ATOM 811 O O . GLY A 1 103 ? -13.061 8.865 4.300 1.00 83.00 103 GLY A O 1
ATOM 812 N N . GLY A 1 104 ? -11.319 7.446 4.193 1.00 87.94 104 GLY A N 1
ATOM 813 C CA . GLY A 1 104 ? -10.267 8.410 4.472 1.00 87.94 104 GLY A CA 1
ATOM 814 C C . GLY A 1 104 ? -9.259 8.473 3.334 1.00 87.94 104 GLY A C 1
ATOM 815 O O . GLY A 1 104 ? -9.602 8.711 2.176 1.00 87.94 104 GLY A O 1
ATOM 816 N N . ARG A 1 105 ? -7.981 8.289 3.669 1.00 89.12 105 ARG A N 1
ATOM 817 C CA . ARG A 1 105 ? -6.872 8.441 2.722 1.00 89.12 105 ARG A CA 1
ATOM 818 C C . ARG A 1 105 ? -5.833 7.341 2.849 1.00 89.12 105 ARG A C 1
ATOM 820 O O . ARG A 1 105 ? -5.700 6.697 3.892 1.00 89.12 105 ARG A O 1
ATOM 827 N N . VAL A 1 106 ? -5.043 7.186 1.793 1.00 89.50 106 VAL A N 1
ATOM 828 C CA . VAL A 1 106 ? -3.794 6.421 1.848 1.00 89.50 106 VAL A CA 1
ATOM 829 C C . VAL A 1 106 ? -2.799 7.158 2.747 1.00 89.50 106 VAL A C 1
ATOM 831 O O . VAL A 1 106 ? -2.573 8.358 2.578 1.00 89.50 106 VAL A O 1
ATOM 834 N N . LYS A 1 107 ? -2.196 6.448 3.707 1.00 86.88 107 LYS A N 1
ATOM 835 C CA . LYS A 1 107 ? -1.174 7.015 4.603 1.00 86.88 107 LYS A CA 1
ATOM 836 C C . LYS A 1 107 ? 0.217 6.939 3.984 1.00 86.88 107 LYS A C 1
ATOM 838 O O . LYS A 1 107 ? 0.966 7.910 4.028 1.00 86.88 107 LYS A O 1
ATOM 843 N N . THR A 1 108 ? 0.571 5.775 3.443 1.00 87.56 108 THR A N 1
ATOM 844 C CA . THR A 1 108 ? 1.880 5.508 2.834 1.00 87.56 108 THR A CA 1
ATOM 845 C C . THR A 1 108 ? 1.812 4.268 1.935 1.00 87.56 108 THR A C 1
ATOM 847 O O . THR A 1 108 ? 0.771 3.617 1.854 1.00 87.56 108 THR A O 1
ATOM 850 N N . ALA A 1 109 ? 2.918 3.926 1.280 1.00 88.69 109 ALA A N 1
ATOM 851 C CA . ALA A 1 109 ? 3.126 2.640 0.636 1.00 88.69 109 ALA A CA 1
ATOM 852 C C . ALA A 1 109 ? 4.585 2.202 0.821 1.00 88.69 109 ALA A C 1
ATOM 854 O O . ALA A 1 109 ? 5.481 3.043 0.857 1.00 88.69 109 ALA A O 1
ATOM 855 N N . PHE A 1 110 ? 4.824 0.896 0.931 1.00 88.25 110 PHE A N 1
ATOM 856 C CA . PHE A 1 110 ? 6.163 0.291 1.003 1.00 88.25 110 PHE A CA 1
ATOM 857 C C . PHE A 1 110 ? 6.181 -1.080 0.316 1.00 88.25 110 PHE A C 1
ATOM 859 O O . PHE A 1 110 ? 5.137 -1.709 0.140 1.00 88.25 110 PHE A O 1
ATOM 866 N N . ILE A 1 111 ? 7.361 -1.532 -0.116 1.00 88.38 111 ILE A N 1
ATOM 867 C CA . ILE A 1 111 ? 7.540 -2.830 -0.781 1.00 88.38 111 ILE A CA 1
ATOM 868 C C . ILE A 1 111 ? 8.274 -3.775 0.158 1.00 88.38 111 ILE A C 1
ATOM 870 O O . ILE A 1 111 ? 9.292 -3.408 0.741 1.00 88.38 111 ILE A O 1
ATOM 874 N N . VAL A 1 112 ? 7.799 -5.014 0.261 1.00 86.25 112 VAL A N 1
ATOM 875 C CA . VAL A 1 112 ? 8.472 -6.065 1.030 1.00 86.25 112 VAL A CA 1
ATOM 876 C C . VAL A 1 112 ? 8.624 -7.352 0.247 1.00 86.25 112 VAL A C 1
ATOM 878 O O . VAL A 1 112 ? 7.822 -7.677 -0.621 1.00 86.25 112 VAL A O 1
ATOM 881 N N . SER A 1 113 ? 9.642 -8.132 0.593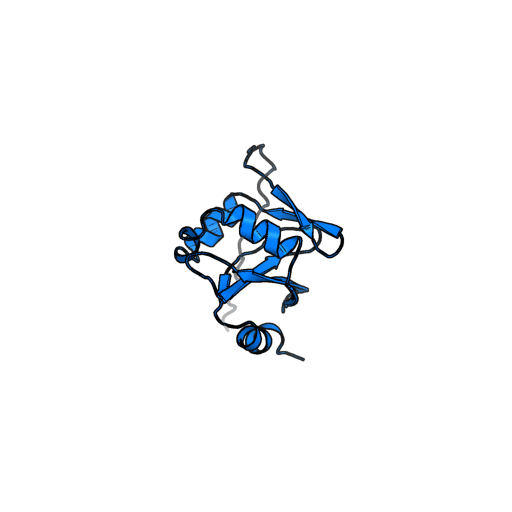 1.00 84.12 113 SER A N 1
ATOM 882 C CA . SER A 1 113 ? 9.917 -9.412 -0.062 1.00 84.12 113 SER A CA 1
ATOM 883 C C . SER A 1 113 ? 8.912 -10.509 0.308 1.00 84.12 113 SER A C 1
ATOM 885 O O . SER A 1 113 ? 8.659 -11.392 -0.499 1.00 84.12 113 SER A O 1
ATOM 887 N N . SER A 1 114 ? 8.328 -10.474 1.513 1.00 79.94 114 SER A N 1
ATOM 888 C CA . SER A 1 114 ? 7.361 -11.481 1.974 1.00 79.94 114 SER A CA 1
ATOM 889 C C . SER A 1 114 ? 6.316 -10.885 2.920 1.00 79.94 114 SER A C 1
ATOM 891 O O . SER A 1 114 ? 6.646 -10.119 3.829 1.00 79.94 114 SER A O 1
ATOM 893 N N . VAL A 1 115 ? 5.058 -11.291 2.729 1.00 72.75 115 VAL A N 1
ATOM 894 C CA . VAL A 1 115 ? 3.909 -10.929 3.579 1.00 72.75 115 VAL A CA 1
ATOM 895 C C . VAL A 1 115 ? 4.003 -11.561 4.964 1.00 72.75 115 VAL A C 1
ATOM 897 O O . VAL A 1 115 ? 3.547 -10.972 5.942 1.00 72.75 115 VAL A O 1
ATOM 900 N N . GLU A 1 116 ? 4.605 -12.745 5.085 1.00 72.50 116 GLU A N 1
ATOM 901 C CA . GLU A 1 116 ? 4.689 -13.469 6.361 1.00 72.50 116 GLU A CA 1
ATOM 902 C C . GLU A 1 116 ? 5.512 -12.707 7.401 1.00 72.50 116 GLU A C 1
ATOM 904 O O . GLU A 1 116 ? 5.168 -12.682 8.584 1.00 72.50 116 GLU A O 1
ATOM 909 N N . ASN A 1 117 ? 6.553 -12.006 6.950 1.00 65.06 117 ASN A N 1
ATOM 910 C CA . ASN A 1 117 ? 7.351 -11.135 7.807 1.00 65.06 117 ASN A CA 1
ATOM 911 C C . ASN A 1 117 ? 6.531 -9.943 8.317 1.00 65.06 117 ASN A C 1
ATOM 913 O O . ASN A 1 117 ? 6.677 -9.538 9.467 1.00 65.06 117 ASN A O 1
ATOM 917 N N . ILE A 1 118 ? 5.602 -9.429 7.508 1.00 65.38 118 ILE A N 1
ATOM 918 C CA . ILE A 1 118 ? 4.702 -8.346 7.914 1.00 65.38 118 ILE A CA 1
ATOM 919 C C . ILE A 1 118 ? 3.617 -8.828 8.862 1.00 65.38 118 ILE A C 1
ATOM 921 O O . ILE A 1 118 ? 3.313 -8.118 9.816 1.00 65.38 118 ILE A O 1
ATOM 925 N N . LYS A 1 119 ? 3.073 -10.036 8.675 1.00 62.47 119 LYS A N 1
ATOM 926 C CA . LYS A 1 119 ? 2.132 -10.615 9.646 1.00 62.47 119 LYS A CA 1
ATOM 927 C C . LYS A 1 119 ? 2.741 -10.626 11.053 1.00 62.47 119 LYS A C 1
ATOM 929 O O . LYS A 1 119 ? 2.054 -10.299 12.011 1.00 62.47 119 LYS A O 1
ATOM 934 N N . LYS A 1 120 ? 4.040 -10.910 11.180 1.00 57.47 120 LYS A N 1
ATOM 935 C CA . LYS A 1 120 ? 4.752 -10.885 12.469 1.00 57.47 120 LYS A CA 1
ATOM 936 C C . LYS A 1 120 ? 4.965 -9.470 13.024 1.00 57.47 120 LYS A C 1
ATOM 938 O O . LYS A 1 120 ? 4.855 -9.279 14.227 1.00 57.47 120 LYS A O 1
ATOM 943 N N . VAL A 1 121 ? 5.246 -8.483 12.172 1.00 54.75 121 VAL A N 1
ATOM 944 C CA . VAL A 1 121 ? 5.542 -7.097 12.596 1.00 54.75 121 VAL A CA 1
ATOM 945 C C . VAL A 1 121 ? 4.274 -6.273 12.852 1.00 54.75 121 VAL A C 1
ATOM 947 O O . VAL A 1 121 ? 4.263 -5.405 13.721 1.00 54.75 121 VAL A O 1
ATOM 950 N N . VAL A 1 122 ? 3.197 -6.540 12.111 1.00 53.00 122 VAL A N 1
ATOM 951 C CA . VAL A 1 122 ? 1.989 -5.705 12.095 1.00 53.00 122 VAL A CA 1
ATOM 952 C C . VAL A 1 122 ? 0.816 -6.323 12.858 1.00 53.00 122 VAL A C 1
ATOM 954 O O . VAL A 1 122 ? 0.037 -5.578 13.447 1.00 53.00 122 VAL A O 1
ATOM 957 N N . LEU A 1 123 ? 0.697 -7.658 12.912 1.00 52.44 123 LEU A N 1
ATOM 958 C CA . LEU A 1 123 ? -0.424 -8.331 13.593 1.00 52.44 123 LEU A CA 1
ATOM 959 C C . LEU A 1 123 ? -0.144 -8.695 15.062 1.00 52.44 123 LEU A C 1
ATOM 961 O O . LEU A 1 123 ? -1.026 -9.241 15.719 1.00 52.44 123 LEU A O 1
ATOM 965 N N . TRP A 1 124 ? 1.045 -8.417 15.609 1.00 34.09 124 TRP A N 1
ATOM 966 C CA . TRP A 1 124 ? 1.391 -8.834 16.975 1.00 34.09 124 TRP A CA 1
ATOM 967 C C . TRP A 1 124 ? 1.316 -7.686 17.987 1.00 34.09 124 TRP A C 1
ATOM 969 O O . TRP A 1 124 ? 2.299 -7.012 18.288 1.00 34.09 124 TRP A O 1
ATOM 979 N N . LYS A 1 125 ? 0.116 -7.516 18.549 1.00 35.59 125 LYS A N 1
ATOM 980 C CA . LYS A 1 125 ? -0.119 -7.473 20.002 1.00 35.59 125 LYS A CA 1
ATOM 981 C C . LYS A 1 125 ? -1.604 -7.750 20.265 1.00 35.59 125 LYS A C 1
ATOM 983 O O . LYS A 1 125 ? -2.448 -6.897 19.996 1.00 35.59 125 LYS A O 1
ATOM 988 N N . ARG A 1 126 ? -1.897 -8.939 20.787 1.00 32.59 126 ARG A N 1
ATOM 989 C CA . ARG A 1 126 ? -2.963 -9.119 21.775 1.00 32.59 126 ARG A CA 1
ATOM 990 C C . ARG A 1 126 ? -2.290 -9.182 23.134 1.00 32.59 126 ARG A C 1
ATOM 992 O O . ARG A 1 126 ? -1.201 -9.794 23.189 1.00 32.59 126 ARG A O 1
#

Secondary structure (DSSP, 8-state):
------------PPPP--------EEEE-TTS-EEEE-HHHHHHHHHH-GGGGGSTTHHHHHHHHHHS-SEEEE-TTS-EEEEEE--SSTTTT-EEEEEE-TTSBB---EEES-HHHHHHHHS---

pLDDT: mean 74.09, std 19.72, range [32.59, 91.19]

Sequence (126 aa):
MILLGASKFPRYKEPPLKTWAGDLKSIKSVFGKDVVLDSSTVKQILRGHPEMAKLRDLKESISLAVACPDFVFRGRYGENIAARKIEAGAFEGRWMMVPYEEGGRVKTAFIVSSVENIKKVVLWKR

Radius of gyration: 17.27 Å; chains: 1; bounding box: 30×40×58 Å